Protein AF-A0A7R7ANL4-F1 (afdb_monomer_lite)

Radius of gyration: 22.45 Å; chains: 1; bounding box: 43×22×65 Å

Sequence (91 aa):
MTRRNAAQATLAQTARRVPGTFLHSFERLLAFVHEWRTRREIERSVGRLSNFHLRDVGLTKFDVEAACFDSFDRSASRALMSASQNRTGNW

Foldseek 3Di:
DPPVVVVVVVVVVVVVPPPVVVVVVVVVVVLLVVLLVVLVVCCVPVVPDDQVVQVVQQHGNVQNVCLSPDDSVDRSVVSSVVNSVVRPVPD

Structure (mmCIF, N/CA/C/O backbone):
data_AF-A0A7R7ANL4-F1
#
_entry.id   AF-A0A7R7ANL4-F1
#
loop_
_atom_site.group_PDB
_atom_site.id
_atom_site.type_symbol
_atom_site.label_atom_id
_atom_site.label_alt_id
_atom_site.label_comp_id
_atom_site.label_asym_id
_atom_site.label_entity_id
_atom_site.label_seq_id
_atom_site.pdbx_PDB_ins_code
_atom_site.Cartn_x
_atom_site.Cartn_y
_atom_site.Cartn_z
_atom_site.occupancy
_atom_site.B_iso_or_equiv
_atom_site.auth_seq_id
_atom_site.auth_comp_id
_atom_site.auth_asym_id
_atom_site.auth_atom_id
_atom_site.pdbx_PDB_model_num
ATOM 1 N N . MET A 1 1 ? 23.352 9.513 -53.638 1.00 51.78 1 MET A N 1
ATOM 2 C CA . MET A 1 1 ? 22.313 8.768 -52.882 1.00 51.78 1 MET A CA 1
ATOM 3 C C . MET A 1 1 ? 22.879 7.775 -51.841 1.00 51.78 1 MET A C 1
ATOM 5 O O . MET A 1 1 ? 22.142 6.929 -51.363 1.00 51.78 1 MET A O 1
ATOM 9 N N . THR A 1 2 ? 24.143 7.887 -51.402 1.00 60.00 2 THR A N 1
ATOM 10 C CA . THR A 1 2 ? 24.825 6.803 -50.644 1.00 60.00 2 THR A CA 1
ATOM 11 C C . THR A 1 2 ? 25.083 7.112 -49.160 1.00 60.00 2 THR A C 1
ATOM 13 O O . THR A 1 2 ? 25.270 6.205 -48.357 1.00 60.00 2 THR A O 1
ATOM 16 N N . ARG A 1 3 ? 25.052 8.392 -48.759 1.00 56.66 3 ARG A N 1
ATOM 17 C CA . ARG A 1 3 ? 25.423 8.837 -47.398 1.00 56.66 3 ARG A CA 1
ATOM 18 C C . ARG A 1 3 ? 24.349 8.556 -46.335 1.00 56.66 3 ARG A C 1
ATOM 20 O O . ARG A 1 3 ? 24.682 8.266 -45.192 1.00 56.66 3 ARG A O 1
ATOM 27 N N . ARG A 1 4 ? 23.066 8.615 -46.721 1.00 58.91 4 ARG A N 1
ATOM 28 C CA . ARG A 1 4 ? 21.918 8.346 -45.830 1.00 58.91 4 ARG A CA 1
ATOM 29 C C . ARG A 1 4 ? 21.866 6.882 -45.381 1.00 58.91 4 ARG A C 1
ATOM 31 O O . ARG A 1 4 ? 21.671 6.623 -44.200 1.00 58.91 4 ARG A O 1
ATOM 38 N N . ASN A 1 5 ? 22.148 5.955 -46.298 1.00 61.09 5 ASN A N 1
ATOM 39 C CA . ASN A 1 5 ? 22.150 4.519 -46.015 1.00 61.09 5 ASN A CA 1
ATOM 40 C C . ASN A 1 5 ? 23.267 4.120 -45.044 1.00 61.09 5 ASN A C 1
ATOM 42 O O . ASN A 1 5 ? 23.033 3.325 -44.140 1.00 61.09 5 ASN A O 1
ATOM 46 N N . ALA A 1 6 ? 24.457 4.717 -45.178 1.00 61.97 6 ALA A N 1
ATOM 47 C CA . ALA A 1 6 ? 25.559 4.477 -44.249 1.00 61.97 6 ALA A CA 1
ATOM 48 C C . ALA A 1 6 ? 25.213 4.952 -42.829 1.00 61.97 6 ALA A C 1
ATOM 50 O O . ALA A 1 6 ? 25.394 4.205 -41.878 1.00 61.97 6 ALA A O 1
ATOM 51 N N . ALA A 1 7 ? 24.636 6.150 -42.684 1.00 61.84 7 ALA A N 1
ATOM 52 C CA . ALA A 1 7 ? 24.225 6.668 -41.378 1.00 61.84 7 ALA A CA 1
ATOM 53 C C . ALA A 1 7 ? 23.121 5.815 -40.721 1.00 61.84 7 ALA A C 1
ATOM 55 O O . ALA A 1 7 ? 23.184 5.549 -39.522 1.00 61.84 7 ALA A O 1
ATOM 56 N N . GLN A 1 8 ? 22.139 5.343 -41.498 1.00 61.31 8 GLN A N 1
ATOM 57 C CA . GLN A 1 8 ? 21.088 4.447 -40.999 1.00 61.31 8 GLN A CA 1
ATOM 58 C C . GLN A 1 8 ? 21.633 3.070 -40.604 1.00 61.31 8 GLN A C 1
ATOM 60 O O . GLN A 1 8 ? 21.227 2.533 -39.574 1.00 61.31 8 GLN A O 1
ATOM 65 N N . ALA A 1 9 ? 22.583 2.520 -41.367 1.00 62.47 9 ALA A N 1
ATOM 66 C CA . ALA A 1 9 ? 23.244 1.263 -41.029 1.00 62.47 9 ALA A CA 1
ATOM 67 C C . ALA A 1 9 ? 24.039 1.382 -39.722 1.00 62.47 9 ALA A C 1
ATOM 69 O O . ALA A 1 9 ? 23.915 0.518 -38.857 1.00 62.47 9 ALA A O 1
ATOM 70 N N . THR A 1 10 ? 24.774 2.482 -39.530 1.00 62.47 10 THR A N 1
ATOM 71 C CA . THR A 1 10 ? 25.524 2.738 -38.294 1.00 62.47 10 THR A CA 1
ATOM 72 C C . THR A 1 10 ? 24.598 2.886 -37.087 1.00 62.47 10 THR A C 1
ATOM 74 O O . THR A 1 10 ? 24.888 2.314 -36.040 1.00 62.47 10 THR A O 1
ATOM 77 N N . LEU A 1 11 ? 23.463 3.583 -37.233 1.00 61.25 11 LEU A N 1
ATOM 78 C CA . LEU A 1 11 ? 22.455 3.730 -36.173 1.00 61.25 11 LEU A CA 1
ATOM 79 C C . LEU A 1 11 ? 21.792 2.398 -35.797 1.00 61.25 11 LEU A C 1
ATOM 81 O O . LEU A 1 11 ? 21.610 2.104 -34.617 1.00 61.25 11 LEU A O 1
ATOM 85 N N . ALA A 1 12 ? 21.463 1.563 -36.784 1.00 61.81 12 ALA A N 1
ATOM 86 C CA . ALA A 1 12 ? 20.924 0.230 -36.529 1.00 61.81 12 ALA A CA 1
ATOM 87 C C . ALA A 1 12 ? 21.951 -0.675 -35.820 1.00 61.81 12 ALA A C 1
ATOM 89 O O . ALA A 1 12 ? 21.590 -1.495 -34.977 1.00 61.81 12 ALA A O 1
ATOM 90 N N . GLN A 1 13 ? 23.243 -0.508 -36.120 1.00 61.88 13 GLN A N 1
ATOM 91 C CA . GLN A 1 13 ? 24.330 -1.263 -35.494 1.00 61.88 13 GLN A CA 1
ATOM 92 C C . GLN A 1 13 ? 24.637 -0.800 -34.064 1.00 61.88 13 GLN A C 1
ATOM 94 O O . GLN A 1 13 ? 24.930 -1.639 -33.212 1.00 61.88 13 GLN A O 1
ATOM 99 N N . THR A 1 14 ? 24.547 0.502 -33.772 1.00 60.59 14 THR A N 1
ATOM 100 C CA . THR A 1 14 ? 24.689 1.026 -32.404 1.00 60.59 14 THR A CA 1
ATOM 101 C C . THR A 1 14 ? 23.487 0.682 -31.536 1.00 60.59 14 THR A C 1
ATOM 103 O O . THR A 1 14 ? 23.687 0.261 -30.399 1.00 60.59 14 THR A O 1
ATOM 106 N N . ALA A 1 15 ? 22.263 0.738 -32.071 1.00 60.16 15 ALA A N 1
ATOM 107 C CA . ALA A 1 15 ? 21.064 0.285 -31.359 1.00 60.16 15 ALA A CA 1
ATOM 108 C C . ALA A 1 15 ? 21.156 -1.198 -30.950 1.00 60.16 15 ALA A C 1
ATOM 110 O O . ALA A 1 15 ? 20.718 -1.575 -29.868 1.00 60.16 15 ALA A O 1
ATOM 111 N N . ARG A 1 16 ? 21.806 -2.033 -31.771 1.00 60.62 16 ARG A N 1
ATOM 112 C CA . ARG A 1 16 ? 22.030 -3.461 -31.488 1.00 60.62 16 ARG A CA 1
ATOM 113 C C . ARG A 1 16 ? 23.142 -3.734 -30.465 1.00 60.62 16 ARG A C 1
ATOM 115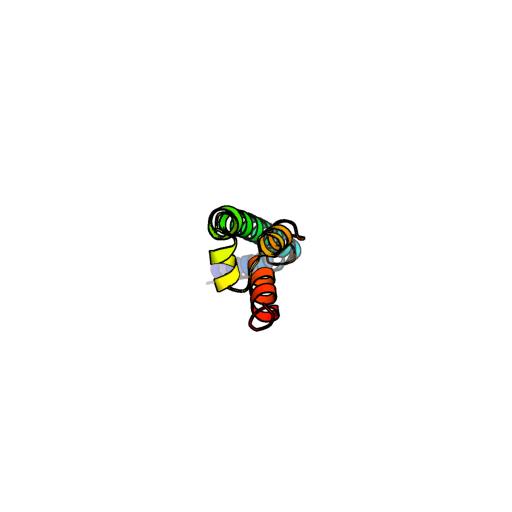 O O . ARG A 1 16 ? 23.247 -4.855 -29.980 1.00 60.62 16 ARG A O 1
ATOM 122 N N . ARG A 1 17 ? 23.988 -2.740 -30.165 1.00 59.91 17 ARG A N 1
ATOM 123 C CA . ARG A 1 17 ? 25.118 -2.844 -29.223 1.00 59.91 17 ARG A CA 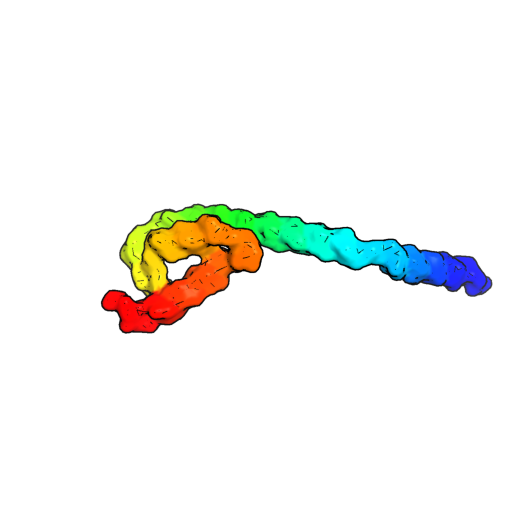1
ATOM 124 C C . ARG A 1 17 ? 24.816 -2.299 -27.833 1.00 59.91 17 ARG A C 1
ATOM 126 O O . ARG A 1 17 ? 25.656 -2.475 -26.956 1.00 59.91 17 ARG A O 1
ATOM 133 N N . VAL A 1 18 ? 23.667 -1.657 -27.615 1.00 60.41 18 VAL A N 1
ATOM 134 C CA . VAL A 1 18 ? 23.245 -1.296 -26.258 1.00 60.41 18 VAL A CA 1
ATOM 135 C C . VAL A 1 18 ? 22.927 -2.602 -25.531 1.00 60.41 18 VAL A C 1
ATOM 137 O O . VAL A 1 18 ? 22.001 -3.305 -25.942 1.00 60.41 18 VAL A O 1
ATOM 140 N N . PRO A 1 19 ? 23.689 -2.986 -24.494 1.00 60.78 19 PRO A N 1
ATOM 141 C CA . PRO A 1 19 ? 23.418 -4.227 -23.795 1.00 60.78 19 PRO A CA 1
ATOM 142 C C . PRO A 1 19 ? 22.046 -4.099 -23.134 1.00 60.78 19 PRO A C 1
ATOM 144 O O . PRO A 1 19 ? 21.834 -3.199 -22.320 1.00 60.78 19 PRO A O 1
ATOM 147 N N . GLY A 1 20 ? 21.113 -4.994 -23.4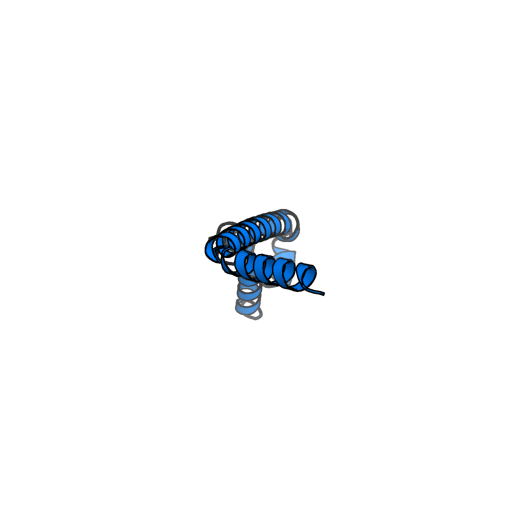72 1.00 61.22 20 GLY A N 1
ATOM 148 C CA . GLY A 1 20 ? 19.764 -4.998 -22.889 1.00 61.22 20 GLY A CA 1
ATOM 149 C C . GLY A 1 20 ? 19.770 -5.068 -21.357 1.00 61.22 20 GLY A C 1
ATOM 150 O O . GLY A 1 20 ? 18.815 -4.651 -20.714 1.00 61.22 20 GLY A O 1
ATOM 151 N N . THR A 1 21 ? 20.882 -5.504 -20.760 1.00 63.62 21 THR A N 1
ATOM 152 C CA . THR A 1 21 ? 21.107 -5.514 -19.313 1.00 63.62 21 THR A CA 1
ATOM 153 C C . THR A 1 21 ? 21.085 -4.120 -18.681 1.00 63.62 21 THR A C 1
ATOM 155 O O . THR A 1 21 ? 20.574 -3.976 -17.571 1.00 63.62 21 THR A O 1
ATOM 158 N N . PHE A 1 22 ? 21.581 -3.082 -19.365 1.00 63.53 22 PHE A N 1
ATOM 159 C CA . PHE A 1 22 ? 21.526 -1.711 -18.845 1.00 63.53 22 PHE A CA 1
ATOM 160 C C . PHE A 1 22 ? 20.086 -1.213 -18.778 1.00 63.53 22 PHE A C 1
ATOM 162 O O . PHE A 1 22 ? 19.656 -0.755 -17.722 1.00 63.53 22 PHE A O 1
ATOM 169 N N . LEU A 1 23 ? 19.325 -1.369 -19.866 1.00 74.88 23 LEU A N 1
ATOM 170 C CA . LEU A 1 23 ? 17.905 -1.006 -19.899 1.00 74.88 23 LEU A CA 1
ATOM 171 C C . LEU A 1 23 ? 17.121 -1.759 -18.818 1.00 74.88 23 LEU A C 1
ATOM 173 O O . LEU A 1 23 ? 16.403 -1.133 -18.047 1.00 74.88 23 LEU A O 1
ATOM 177 N N . HIS A 1 24 ? 17.376 -3.058 -18.659 1.00 78.69 24 HIS A N 1
ATOM 178 C CA . HIS A 1 24 ? 16.736 -3.877 -17.631 1.00 78.69 24 HIS A CA 1
ATOM 179 C C . HIS A 1 24 ? 17.041 -3.409 -16.195 1.00 78.69 24 HIS A C 1
ATOM 181 O O . HIS A 1 24 ? 16.179 -3.425 -15.317 1.00 78.69 24 HIS A O 1
ATOM 187 N N . SER A 1 25 ? 18.268 -2.947 -15.944 1.00 82.00 25 SER A N 1
ATOM 188 C CA . SER A 1 25 ? 18.681 -2.438 -14.629 1.00 82.00 25 SER A CA 1
ATOM 189 C C . SER A 1 25 ? 18.008 -1.101 -14.305 1.00 82.00 25 SER A C 1
ATOM 191 O O . SER A 1 25 ? 17.559 -0.884 -13.179 1.00 82.00 25 SER A O 1
ATOM 193 N N . PHE A 1 26 ? 17.892 -0.218 -15.302 1.00 85.94 26 PHE A N 1
ATOM 194 C CA . PHE A 1 26 ? 17.167 1.045 -15.170 1.00 85.94 26 PHE A CA 1
ATOM 195 C C . PHE A 1 26 ? 15.666 0.828 -14.971 1.00 85.94 26 PHE A C 1
ATOM 197 O O . PHE A 1 26 ? 15.078 1.457 -14.095 1.00 85.94 26 PHE A O 1
ATOM 204 N N . GLU A 1 27 ? 15.053 -0.093 -15.714 1.00 87.81 27 GLU A N 1
ATOM 205 C CA . GLU A 1 27 ? 13.652 -0.484 -15.526 1.00 87.81 27 GLU A CA 1
ATOM 206 C C . GLU A 1 27 ? 13.399 -0.994 -14.103 1.00 87.81 27 GLU A C 1
ATOM 208 O O . GLU A 1 27 ? 12.434 -0.580 -13.460 1.00 87.81 27 GLU A O 1
ATOM 213 N N . ARG A 1 28 ? 14.304 -1.825 -13.568 1.00 88.44 28 ARG A N 1
ATOM 21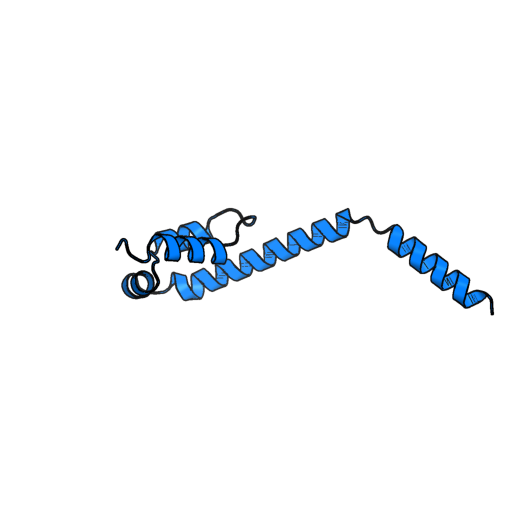4 C CA . ARG A 1 28 ? 14.209 -2.325 -12.191 1.00 88.44 28 ARG A CA 1
ATOM 215 C C . ARG A 1 28 ? 14.311 -1.206 -11.154 1.00 88.44 28 ARG A C 1
ATOM 217 O O . ARG A 1 28 ? 13.551 -1.199 -10.188 1.00 88.44 28 ARG A O 1
ATOM 224 N N . LEU A 1 29 ? 15.215 -0.246 -11.354 1.00 91.38 29 LEU A N 1
ATOM 225 C CA . LEU A 1 29 ? 15.336 0.917 -10.472 1.00 91.38 29 LEU A CA 1
ATOM 226 C C . LEU A 1 29 ? 14.079 1.794 -10.521 1.00 91.38 29 LEU A C 1
ATOM 228 O O . LEU A 1 29 ? 13.596 2.235 -9.480 1.00 91.38 29 LEU A O 1
ATOM 232 N N . LEU A 1 30 ? 13.528 2.029 -11.713 1.00 92.38 30 LEU A N 1
ATOM 233 C CA . LEU A 1 30 ? 12.286 2.783 -11.867 1.00 92.38 30 LEU A CA 1
ATOM 234 C C . LEU A 1 30 ? 11.130 2.076 -11.160 1.00 92.38 30 LEU A C 1
ATOM 236 O O . LEU A 1 30 ? 10.409 2.721 -10.402 1.00 92.38 30 LEU A O 1
ATOM 240 N N . ALA A 1 31 ? 10.990 0.759 -11.334 1.00 91.50 31 ALA A N 1
ATOM 241 C CA . ALA A 1 31 ? 9.981 -0.032 -10.634 1.00 91.50 31 ALA A CA 1
ATOM 242 C C . ALA A 1 31 ? 10.110 0.101 -9.106 1.00 91.50 31 ALA A C 1
ATOM 244 O O . ALA A 1 31 ? 9.115 0.345 -8.426 1.00 91.50 31 ALA A O 1
ATOM 245 N N . PHE A 1 32 ? 11.336 0.046 -8.578 1.00 93.94 32 PHE A N 1
ATOM 246 C CA . PHE A 1 32 ? 11.608 0.261 -7.156 1.00 93.94 32 PHE A CA 1
ATOM 247 C C . PHE A 1 32 ? 11.169 1.654 -6.679 1.00 93.94 32 PHE A C 1
ATOM 249 O O . PHE A 1 32 ? 10.468 1.778 -5.675 1.00 93.94 32 PHE A O 1
ATOM 256 N N . VAL A 1 33 ? 11.539 2.713 -7.407 1.00 94.75 33 VAL A N 1
ATOM 257 C CA . VAL A 1 33 ? 11.163 4.094 -7.055 1.00 94.75 33 VAL A CA 1
ATOM 258 C C . VAL A 1 33 ? 9.645 4.285 -7.116 1.00 94.75 33 VAL A C 1
ATOM 260 O O . VAL A 1 33 ? 9.071 4.942 -6.243 1.00 94.75 33 VAL A O 1
ATOM 263 N N . HIS A 1 34 ? 8.981 3.698 -8.115 1.00 94.88 34 HIS A N 1
ATOM 264 C CA . HIS A 1 34 ? 7.526 3.730 -8.236 1.00 94.88 34 HIS A CA 1
ATOM 265 C C . HIS A 1 34 ? 6.837 3.023 -7.070 1.00 94.88 34 HIS A C 1
ATOM 267 O O . HIS A 1 34 ? 5.902 3.580 -6.492 1.00 94.88 34 HIS A O 1
ATOM 273 N N . GLU A 1 35 ? 7.310 1.842 -6.681 1.00 97.19 35 GLU A N 1
ATOM 274 C CA . GLU A 1 35 ? 6.753 1.104 -5.548 1.00 97.19 35 GLU A CA 1
ATOM 275 C C . GLU A 1 35 ? 6.987 1.853 -4.227 1.00 97.19 35 GLU A C 1
ATOM 277 O O . GLU A 1 35 ? 6.061 2.022 -3.435 1.00 97.19 35 GLU A O 1
ATOM 282 N N . TRP A 1 36 ? 8.180 2.417 -4.019 1.00 95.75 36 TRP A N 1
ATOM 283 C CA . TRP A 1 36 ? 8.466 3.260 -2.855 1.00 95.75 36 TRP A CA 1
ATOM 284 C C . TRP A 1 36 ? 7.546 4.474 -2.755 1.00 95.75 36 TRP A C 1
ATOM 286 O O . TRP A 1 36 ? 6.998 4.763 -1.685 1.00 95.75 36 TRP A O 1
ATOM 296 N N . ARG A 1 37 ? 7.324 5.167 -3.874 1.00 95.81 37 ARG A N 1
ATOM 297 C CA . ARG A 1 37 ? 6.379 6.283 -3.923 1.00 95.81 37 ARG A CA 1
ATOM 298 C C . ARG A 1 37 ? 4.955 5.821 -3.612 1.00 95.81 37 ARG A C 1
ATOM 300 O O . ARG A 1 37 ? 4.271 6.486 -2.838 1.00 95.81 37 ARG A O 1
ATOM 307 N N . THR A 1 38 ? 4.539 4.690 -4.175 1.00 95.94 38 THR A N 1
ATOM 308 C CA . THR A 1 38 ? 3.205 4.111 -3.966 1.00 95.94 38 THR A CA 1
ATOM 309 C C . THR A 1 38 ? 2.976 3.781 -2.492 1.00 95.94 38 THR A C 1
ATOM 311 O O . THR A 1 38 ? 1.959 4.169 -1.927 1.00 95.94 38 THR A O 1
ATOM 314 N N . ARG A 1 39 ? 3.951 3.165 -1.817 1.00 96.62 39 ARG A N 1
ATOM 315 C CA . ARG A 1 39 ? 3.876 2.866 -0.376 1.00 96.62 39 ARG A CA 1
ATOM 316 C C . ARG A 1 39 ? 3.759 4.121 0.477 1.00 96.62 39 ARG A C 1
ATOM 318 O O . ARG A 1 39 ? 2.882 4.202 1.330 1.00 96.62 39 ARG A O 1
ATOM 325 N N . ARG A 1 40 ? 4.561 5.151 0.184 1.00 95.88 40 ARG A N 1
ATOM 326 C CA . ARG A 1 40 ? 4.453 6.471 0.836 1.00 95.88 40 ARG A CA 1
ATOM 327 C C . ARG A 1 40 ? 3.071 7.100 0.659 1.00 95.88 40 ARG A C 1
ATOM 329 O O . ARG A 1 40 ? 2.606 7.814 1.546 1.00 95.88 40 ARG A O 1
ATOM 336 N N . GLU A 1 41 ? 2.438 6.905 -0.491 1.00 96.31 41 GLU A N 1
ATOM 337 C CA . GLU A 1 41 ? 1.087 7.399 -0.761 1.00 96.31 41 GLU A CA 1
ATOM 338 C C . GLU A 1 41 ? 0.022 6.594 -0.009 1.00 96.31 41 GLU A C 1
ATOM 340 O O . GLU A 1 41 ? -0.856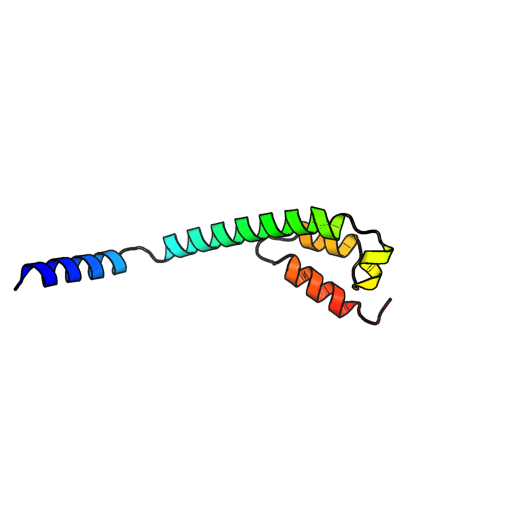 7.192 0.616 1.00 96.31 41 GLU A O 1
ATOM 345 N N . ILE A 1 42 ? 0.145 5.265 0.024 1.00 94.69 42 ILE A N 1
ATOM 346 C CA . ILE A 1 42 ? -0.710 4.361 0.809 1.00 94.69 42 ILE A CA 1
ATOM 347 C C . ILE A 1 42 ? -0.629 4.696 2.303 1.00 94.69 42 ILE A C 1
ATOM 349 O O . ILE A 1 42 ? -1.662 4.884 2.938 1.00 94.69 42 ILE A O 1
ATOM 353 N N . GLU A 1 43 ? 0.565 4.849 2.876 1.00 93.81 43 GLU A N 1
ATOM 354 C CA . GLU A 1 43 ? 0.735 5.222 4.290 1.00 93.81 43 GLU A CA 1
ATOM 355 C C . GLU A 1 43 ? 0.076 6.567 4.618 1.00 93.81 43 GLU A C 1
ATOM 357 O O . GLU A 1 43 ? -0.566 6.728 5.657 1.00 93.81 43 GLU A O 1
ATOM 362 N N . ARG A 1 44 ? 0.211 7.550 3.720 1.00 93.62 44 ARG A N 1
ATOM 363 C CA . ARG A 1 44 ? -0.375 8.884 3.906 1.00 93.62 44 ARG A CA 1
ATOM 364 C C . ARG A 1 44 ? -1.890 8.900 3.757 1.00 93.62 44 ARG A C 1
ATOM 366 O O . ARG A 1 44 ? -2.526 9.731 4.400 1.00 93.62 44 ARG A O 1
ATOM 373 N N . SER A 1 45 ? -2.446 8.043 2.908 1.00 93.69 45 SER A N 1
ATOM 374 C CA . SER A 1 45 ? -3.882 7.977 2.630 1.00 93.69 45 SER A CA 1
ATOM 375 C C . SER A 1 45 ? -4.549 6.905 3.495 1.00 93.69 45 SER A C 1
ATOM 377 O O . SER A 1 45 ? -5.136 7.212 4.531 1.00 93.69 45 SER A O 1
ATOM 379 N N . VAL A 1 46 ? -4.388 5.638 3.121 1.00 91.69 46 VAL A N 1
ATOM 380 C CA . VAL A 1 46 ? -4.962 4.454 3.772 1.00 91.69 46 VAL A CA 1
ATOM 381 C C . VAL A 1 46 ? -4.420 4.271 5.193 1.00 91.69 46 VAL A C 1
ATOM 383 O O . VAL A 1 46 ? -5.177 4.016 6.130 1.00 91.69 46 VAL A O 1
ATOM 386 N N . GLY A 1 47 ? -3.119 4.488 5.396 1.00 89.75 47 GLY A N 1
ATOM 387 C CA . GLY A 1 47 ? -2.468 4.374 6.704 1.00 89.75 47 GLY A CA 1
ATOM 388 C C . GLY A 1 47 ? -2.986 5.363 7.752 1.00 89.75 47 GLY A C 1
ATOM 389 O O . GLY A 1 47 ? -2.820 5.121 8.947 1.00 89.75 47 GLY A O 1
ATOM 390 N N . ARG A 1 48 ? -3.698 6.426 7.355 1.00 92.88 48 ARG A N 1
ATOM 391 C CA . ARG A 1 48 ? -4.336 7.386 8.275 1.00 92.88 48 ARG A CA 1
ATOM 392 C C . ARG A 1 48 ? -5.807 7.107 8.570 1.00 92.88 48 ARG A C 1
ATOM 394 O O . ARG A 1 48 ? -6.362 7.728 9.471 1.00 92.88 48 ARG A O 1
ATOM 401 N N . LEU A 1 49 ? -6.437 6.173 7.860 1.00 94.38 49 LEU A N 1
ATOM 402 C CA . LEU A 1 49 ? -7.845 5.835 8.079 1.00 94.38 49 LEU A CA 1
ATOM 403 C C . LEU A 1 49 ? -8.070 5.218 9.466 1.00 94.38 49 LEU A C 1
ATOM 405 O O . LEU A 1 49 ? -7.182 4.574 10.021 1.00 94.38 49 LEU A O 1
ATOM 409 N N . SER A 1 50 ? -9.255 5.405 10.045 1.00 93.88 50 SER A N 1
ATOM 410 C CA . SER A 1 50 ? -9.624 4.723 11.290 1.00 93.88 50 SER A CA 1
ATOM 411 C C . SER A 1 50 ? -9.769 3.213 11.051 1.00 93.88 50 SER A C 1
ATOM 413 O O . SER A 1 50 ? -9.988 2.773 9.922 1.00 93.88 50 SER A O 1
ATOM 415 N N . ASN A 1 51 ? -9.690 2.403 12.113 1.00 93.69 51 ASN A N 1
ATOM 416 C CA . ASN A 1 51 ? -9.939 0.958 12.003 1.00 93.69 51 ASN A CA 1
ATOM 417 C C . ASN A 1 51 ? -11.327 0.646 11.421 1.00 93.69 51 ASN A C 1
ATOM 419 O O . ASN A 1 51 ? -11.472 -0.335 10.705 1.00 93.69 51 ASN A O 1
ATOM 423 N N . PHE A 1 52 ? -12.322 1.494 11.696 1.00 92.75 52 PHE A N 1
ATOM 424 C CA . PHE A 1 52 ? -13.669 1.348 11.150 1.00 92.75 52 PHE A CA 1
ATOM 425 C C . PHE A 1 52 ? -13.685 1.524 9.624 1.00 92.75 52 PHE A C 1
ATOM 427 O O . PHE A 1 52 ? -14.112 0.622 8.916 1.00 92.75 52 PHE A O 1
ATOM 434 N N . HIS A 1 53 ? -13.106 2.614 9.104 1.00 94.12 53 HIS A N 1
ATOM 435 C CA . HIS A 1 53 ? -13.039 2.842 7.654 1.00 94.12 53 HIS A CA 1
ATOM 436 C C . HIS A 1 53 ? -12.203 1.786 6.921 1.00 94.12 53 HIS A C 1
ATOM 438 O O . HIS A 1 53 ? -12.489 1.458 5.775 1.00 94.12 53 HIS A O 1
ATOM 444 N N . LEU A 1 54 ? -11.156 1.255 7.561 1.00 93.69 54 LEU A N 1
ATOM 445 C CA . LEU A 1 54 ? -10.388 0.144 6.996 1.00 93.69 54 LEU A CA 1
ATOM 446 C C . LEU A 1 54 ? -11.231 -1.135 6.936 1.00 93.69 54 LEU A C 1
ATOM 448 O O . LEU A 1 54 ? -11.203 -1.840 5.927 1.00 93.69 54 LEU A O 1
ATOM 452 N N . ARG A 1 55 ? -12.022 -1.399 7.981 1.00 92.38 55 ARG A N 1
ATOM 453 C CA . ARG A 1 55 ? -12.909 -2.560 8.045 1.00 92.38 55 ARG A CA 1
ATOM 454 C C . ARG A 1 55 ? -13.958 -2.542 6.935 1.00 92.38 55 ARG A C 1
ATOM 456 O O . ARG A 1 55 ? -14.168 -3.577 6.306 1.00 92.38 55 ARG A O 1
ATOM 463 N N . ASP A 1 56 ? -14.521 -1.374 6.631 1.00 92.00 56 ASP A N 1
ATOM 464 C CA . ASP A 1 56 ? -15.498 -1.203 5.545 1.00 92.00 56 ASP A CA 1
ATOM 465 C C . ASP A 1 56 ? -14.958 -1.653 4.178 1.00 92.00 56 ASP A C 1
ATOM 467 O O . ASP A 1 56 ? -15.714 -2.124 3.332 1.00 92.00 56 ASP A O 1
ATOM 471 N N . VAL A 1 57 ? -13.642 -1.562 3.968 1.00 90.38 57 VAL A N 1
ATOM 472 C CA . VAL A 1 57 ? -12.976 -1.978 2.724 1.00 90.38 57 VAL A CA 1
ATOM 473 C C . VAL A 1 57 ? -12.246 -3.320 2.838 1.00 90.38 57 VAL A C 1
ATOM 475 O O . VAL A 1 57 ? -11.428 -3.649 1.980 1.00 90.38 57 VAL A O 1
ATOM 478 N N . GLY A 1 58 ? -12.512 -4.116 3.877 1.00 93.25 58 GLY A N 1
ATOM 479 C CA . GLY A 1 58 ? -11.902 -5.444 4.010 1.00 93.25 58 GLY A CA 1
ATOM 480 C C . GLY A 1 58 ? -10.478 -5.445 4.587 1.00 93.25 58 GLY A C 1
ATOM 481 O O . GLY A 1 58 ? -9.809 -6.470 4.520 1.00 93.25 58 GLY A O 1
ATOM 482 N N . LEU A 1 59 ? -10.000 -4.337 5.160 1.00 94.31 59 LEU A N 1
ATOM 483 C CA . LEU A 1 59 ? -8.615 -4.178 5.617 1.00 94.31 59 LEU A CA 1
ATOM 484 C C . LEU A 1 59 ? -8.498 -3.923 7.124 1.00 94.31 59 LEU A C 1
ATOM 486 O O . LEU A 1 59 ? -9.396 -3.391 7.770 1.00 94.31 59 LEU A O 1
ATOM 490 N N . THR A 1 60 ? -7.336 -4.242 7.690 1.00 94.44 60 THR A N 1
ATOM 491 C CA . THR A 1 60 ? -6.908 -3.770 9.015 1.00 94.44 60 THR A CA 1
ATOM 492 C C . THR A 1 60 ? -5.627 -2.954 8.918 1.00 94.44 60 THR A C 1
ATOM 494 O O . THR A 1 60 ? -4.933 -2.960 7.902 1.00 94.44 60 THR A O 1
ATOM 497 N N . LYS A 1 61 ? -5.278 -2.263 10.011 1.00 94.94 61 LYS A N 1
ATOM 498 C CA . LYS A 1 61 ? -3.980 -1.587 10.141 1.00 94.94 61 LYS A CA 1
ATOM 499 C C . LYS A 1 61 ? -2.807 -2.522 9.879 1.00 94.94 61 LYS A C 1
ATOM 501 O O . LYS A 1 61 ? -1.878 -2.129 9.184 1.00 94.94 61 LYS A O 1
ATOM 506 N N . PHE A 1 62 ? -2.905 -3.759 10.360 1.00 94.50 62 PHE A N 1
ATOM 507 C CA . PHE A 1 62 ? -1.875 -4.765 10.157 1.00 94.50 62 PHE A CA 1
ATOM 508 C C . PHE A 1 62 ? -1.651 -5.075 8.673 1.00 94.50 62 PHE A C 1
ATOM 510 O O . PHE A 1 62 ? -0.507 -5.162 8.249 1.00 94.50 62 PHE A O 1
ATOM 517 N N . ASP A 1 63 ? -2.707 -5.187 7.861 1.00 94.31 63 ASP A N 1
ATOM 518 C CA . ASP A 1 63 ? -2.536 -5.464 6.426 1.00 94.31 63 ASP A CA 1
ATOM 519 C C . ASP A 1 63 ? -1.842 -4.303 5.705 1.00 94.31 63 ASP A C 1
ATOM 521 O O . ASP A 1 63 ? -1.025 -4.523 4.812 1.00 94.31 63 ASP A O 1
ATOM 525 N N . VAL A 1 64 ? -2.154 -3.067 6.109 1.00 94.50 64 VAL A N 1
ATOM 526 C CA . VAL A 1 64 ? -1.532 -1.850 5.572 1.00 94.50 64 VAL A CA 1
ATOM 527 C C . VAL A 1 64 ? -0.060 -1.778 5.947 1.00 94.50 64 VAL A C 1
ATOM 529 O O . VAL A 1 64 ? 0.775 -1.543 5.077 1.00 94.50 64 VAL A O 1
ATOM 532 N N . GLU A 1 65 ? 0.272 -2.032 7.209 1.00 95.12 65 GLU A N 1
ATOM 533 C CA . GLU A 1 65 ? 1.660 -2.087 7.664 1.00 95.12 65 GLU A CA 1
ATOM 534 C C . GLU A 1 65 ? 2.423 -3.215 6.960 1.00 95.12 65 GLU A C 1
ATOM 536 O O . GLU A 1 65 ? 3.464 -2.966 6.356 1.00 95.12 65 GLU A O 1
ATOM 541 N N . ALA A 1 66 ? 1.877 -4.431 6.936 1.00 95.00 66 ALA A N 1
ATOM 542 C CA . ALA A 1 66 ? 2.503 -5.574 6.281 1.00 95.00 66 ALA A CA 1
ATOM 543 C C . ALA A 1 66 ? 2.768 -5.310 4.790 1.00 95.00 66 ALA A C 1
ATOM 545 O O . ALA A 1 66 ? 3.865 -5.583 4.307 1.00 95.00 66 ALA A O 1
ATOM 546 N N . ALA A 1 67 ? 1.808 -4.725 4.066 1.00 94.44 67 ALA A N 1
ATOM 547 C CA . ALA A 1 67 ? 1.981 -4.382 2.657 1.00 94.44 67 ALA A CA 1
ATOM 548 C C . ALA A 1 67 ? 3.055 -3.301 2.434 1.00 94.44 67 ALA A C 1
ATOM 550 O O . ALA A 1 67 ? 3.804 -3.378 1.461 1.00 94.44 67 ALA A O 1
ATOM 551 N N . CYS A 1 68 ? 3.157 -2.308 3.324 1.00 93.31 68 CYS A N 1
ATOM 552 C CA . CYS A 1 68 ? 4.143 -1.230 3.213 1.00 93.31 68 CYS A CA 1
ATOM 553 C C . CYS A 1 68 ? 5.561 -1.642 3.640 1.00 93.31 68 CYS A C 1
ATOM 555 O O . CYS A 1 68 ? 6.522 -1.062 3.128 1.00 93.31 68 CYS A O 1
ATOM 557 N N . PHE A 1 69 ? 5.711 -2.654 4.500 1.00 93.81 69 PHE A N 1
ATOM 558 C CA . PHE A 1 69 ? 7.009 -3.166 4.965 1.00 93.81 69 PHE A CA 1
ATOM 559 C C . PHE A 1 69 ? 7.543 -4.390 4.189 1.00 93.81 69 PHE A C 1
ATOM 561 O O . PHE A 1 69 ? 8.684 -4.785 4.418 1.00 93.81 69 PHE A O 1
ATOM 568 N N . ASP A 1 70 ? 6.776 -4.980 3.260 1.00 93.12 70 ASP A N 1
ATOM 569 C CA . ASP A 1 70 ? 7.204 -6.147 2.455 1.00 93.12 70 ASP A CA 1
ATOM 570 C C . ASP A 1 70 ? 8.364 -5.808 1.479 1.00 93.12 70 ASP A C 1
ATOM 572 O O . ASP A 1 70 ? 8.716 -4.645 1.287 1.00 93.12 70 ASP A O 1
ATOM 576 N N . SER A 1 71 ? 8.947 -6.790 0.788 1.00 89.19 71 SER A N 1
ATOM 577 C CA . SER A 1 71 ? 9.930 -6.541 -0.282 1.00 89.19 71 SER A CA 1
ATOM 578 C C . SER A 1 71 ? 9.341 -5.680 -1.409 1.00 89.19 71 SER A C 1
ATOM 580 O O . SER A 1 71 ? 8.182 -5.851 -1.787 1.00 89.19 71 SER A O 1
ATOM 582 N N . PHE A 1 72 ? 10.155 -4.801 -2.003 1.00 88.19 72 PHE A N 1
ATOM 583 C CA . PHE A 1 72 ? 9.784 -3.979 -3.166 1.00 88.19 72 PHE A CA 1
ATOM 584 C C . PHE A 1 72 ? 9.537 -4.787 -4.447 1.00 88.19 72 PHE A C 1
ATOM 586 O O . PHE A 1 72 ? 8.949 -4.263 -5.389 1.00 88.19 72 PHE A O 1
ATOM 593 N N . ASP A 1 73 ? 9.942 -6.061 -4.488 1.00 88.12 73 ASP A N 1
ATOM 594 C CA . ASP A 1 73 ? 9.581 -6.963 -5.590 1.00 88.12 73 ASP A CA 1
ATOM 595 C C . ASP A 1 73 ? 8.075 -7.311 -5.576 1.00 88.12 73 ASP A C 1
ATOM 597 O O . ASP A 1 73 ? 7.529 -7.788 -6.574 1.00 88.12 73 ASP A O 1
ATOM 601 N N . ARG A 1 74 ? 7.376 -7.053 -4.459 1.00 91.06 74 ARG A N 1
ATOM 602 C CA . ARG A 1 74 ? 5.928 -7.226 -4.324 1.00 91.06 74 ARG A CA 1
ATOM 603 C C . ARG A 1 74 ? 5.232 -5.872 -4.225 1.00 91.06 74 ARG A C 1
ATOM 605 O O . ARG A 1 74 ? 5.564 -5.038 -3.385 1.00 91.06 74 ARG A O 1
ATOM 612 N N . SER A 1 75 ? 4.203 -5.684 -5.049 1.00 95.00 75 SER A N 1
ATOM 613 C CA . SER A 1 75 ? 3.404 -4.459 -5.012 1.00 95.00 75 SER A CA 1
ATOM 614 C C . SER A 1 75 ? 2.489 -4.410 -3.789 1.00 95.00 75 SER A C 1
ATOM 616 O O . SER A 1 75 ? 1.633 -5.285 -3.617 1.00 95.00 75 SER A O 1
ATOM 618 N N . ALA A 1 76 ? 2.613 -3.350 -2.991 1.00 94.81 76 ALA A N 1
ATOM 619 C CA . ALA A 1 76 ? 1.788 -3.094 -1.816 1.00 94.81 76 ALA A CA 1
ATOM 620 C C . ALA A 1 76 ? 0.305 -2.947 -2.181 1.00 94.81 76 ALA A C 1
ATOM 622 O O . ALA A 1 76 ? -0.554 -3.517 -1.515 1.00 94.81 76 ALA A O 1
ATOM 623 N N . SER A 1 77 ? -0.007 -2.264 -3.288 1.00 95.44 77 SER A N 1
ATOM 624 C CA . SER A 1 77 ? -1.386 -2.133 -3.784 1.00 95.44 77 SER A CA 1
ATOM 625 C C . SER A 1 77 ? -2.010 -3.502 -4.071 1.00 95.44 77 SER A C 1
ATOM 627 O O . SER A 1 77 ? -3.115 -3.814 -3.623 1.00 95.44 77 SER A O 1
ATOM 629 N N . ARG A 1 78 ? -1.258 -4.379 -4.746 1.00 95.38 78 ARG A N 1
ATOM 630 C CA . ARG A 1 78 ? -1.717 -5.735 -5.065 1.00 95.38 78 ARG A CA 1
ATOM 631 C C . ARG A 1 78 ? -1.836 -6.614 -3.817 1.00 95.38 78 ARG A C 1
ATOM 633 O O . ARG A 1 78 ? -2.751 -7.431 -3.741 1.00 95.38 78 ARG A O 1
ATOM 640 N N . ALA A 1 79 ? -0.945 -6.442 -2.840 1.00 95.44 79 ALA A N 1
ATOM 641 C CA . ALA A 1 79 ? -1.034 -7.122 -1.551 1.00 95.44 79 ALA A CA 1
ATOM 642 C C . ALA A 1 79 ? -2.293 -6.700 -0.777 1.00 95.44 79 ALA A C 1
ATOM 644 O O . ALA A 1 79 ? -3.021 -7.565 -0.297 1.00 95.44 79 ALA A O 1
ATOM 645 N N . LEU A 1 80 ? -2.601 -5.401 -0.740 1.00 95.06 80 LEU A N 1
ATOM 646 C CA . LEU A 1 80 ? -3.816 -4.874 -0.118 1.00 95.06 80 LEU A CA 1
ATOM 647 C C . LEU A 1 80 ? -5.084 -5.363 -0.810 1.00 95.06 80 LEU A C 1
ATOM 649 O O . LEU A 1 80 ? -6.013 -5.798 -0.141 1.00 95.06 80 LEU A O 1
ATOM 653 N N . MET A 1 81 ? -5.112 -5.350 -2.141 1.00 95.31 81 MET A N 1
ATOM 654 C CA . MET A 1 81 ? -6.250 -5.860 -2.906 1.00 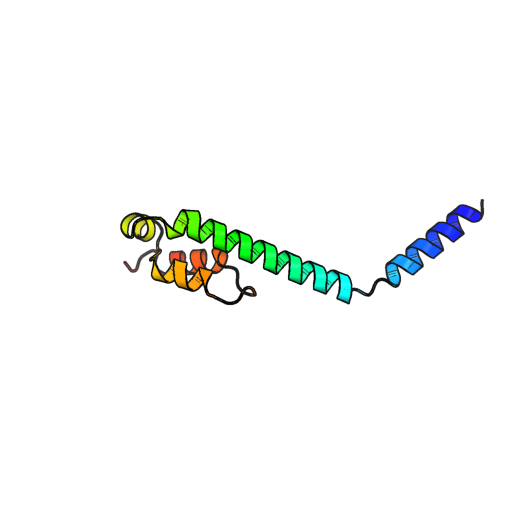95.31 81 MET A CA 1
ATOM 655 C C . MET A 1 81 ? -6.484 -7.356 -2.648 1.00 95.31 81 MET A C 1
ATOM 657 O O . MET A 1 81 ? -7.622 -7.795 -2.523 1.00 95.31 81 MET A O 1
ATOM 661 N N . SER A 1 82 ? -5.414 -8.144 -2.521 1.00 94.19 82 SER A N 1
ATOM 662 C CA . SER A 1 82 ? -5.529 -9.553 -2.137 1.00 94.19 82 SER A CA 1
ATOM 663 C C . SER A 1 82 ? -6.014 -9.716 -0.692 1.00 94.19 82 SER A C 1
ATOM 665 O O . SER A 1 82 ? -6.840 -10.587 -0.428 1.00 94.19 82 SER A O 1
ATOM 667 N N . ALA A 1 83 ? -5.525 -8.892 0.239 1.00 93.00 83 ALA A N 1
ATOM 668 C CA . ALA A 1 83 ? -5.936 -8.934 1.639 1.00 93.00 83 ALA A CA 1
ATOM 669 C C . ALA A 1 83 ? -7.421 -8.582 1.809 1.00 93.00 83 ALA A C 1
ATOM 671 O O . ALA A 1 83 ? -8.135 -9.303 2.507 1.00 93.00 83 ALA A O 1
ATOM 672 N N . SER A 1 84 ? -7.901 -7.538 1.121 1.00 92.50 84 SER A N 1
ATOM 673 C CA . SER A 1 84 ? -9.310 -7.143 1.166 1.00 92.50 84 SER A CA 1
ATOM 674 C C . SER A 1 84 ? -10.217 -8.230 0.605 1.00 92.50 84 SER A C 1
ATOM 676 O O . SER A 1 84 ? -11.193 -8.605 1.254 1.00 92.50 84 SER A O 1
ATOM 678 N N . GLN A 1 85 ? -9.859 -8.817 -0.540 1.00 92.44 85 GLN A N 1
ATOM 679 C CA . GLN A 1 85 ? -10.601 -9.931 -1.137 1.00 92.44 85 GLN A CA 1
ATOM 680 C C . GLN A 1 85 ? -10.700 -11.132 -0.193 1.00 92.44 85 GLN A C 1
ATOM 682 O O . GLN A 1 85 ? -11.784 -11.679 -0.019 1.00 92.44 85 GLN A O 1
ATOM 687 N N . ASN A 1 86 ? -9.603 -11.494 0.478 1.00 88.19 86 ASN A N 1
ATOM 688 C CA . ASN A 1 86 ? -9.582 -12.624 1.409 1.00 88.19 86 ASN A CA 1
ATOM 689 C C . ASN A 1 86 ? -10.454 -12.407 2.659 1.00 88.19 86 ASN A C 1
ATOM 691 O O . ASN A 1 86 ? -10.856 -13.383 3.290 1.00 88.19 86 ASN A O 1
ATOM 695 N N . ARG A 1 87 ? -10.746 -11.155 3.038 1.00 82.94 87 ARG A N 1
ATOM 696 C CA . ARG A 1 87 ? -11.595 -10.824 4.199 1.00 82.94 87 ARG A CA 1
ATOM 697 C C . ARG A 1 87 ? -13.006 -10.385 3.854 1.00 82.94 87 ARG A C 1
ATOM 699 O O . ARG A 1 87 ? -13.819 -10.242 4.767 1.00 82.94 87 ARG A O 1
ATOM 706 N N . THR A 1 88 ? -13.325 -10.193 2.577 1.00 69.25 88 THR A N 1
ATOM 707 C CA . THR A 1 88 ? -14.676 -9.813 2.154 1.00 69.25 88 THR A CA 1
ATOM 708 C C . THR A 1 88 ? -15.626 -10.987 2.428 1.00 69.25 88 THR A C 1
ATOM 710 O O . THR A 1 88 ? -15.775 -11.880 1.603 1.00 69.25 88 THR A O 1
ATOM 713 N N . GLY A 1 89 ? -16.217 -11.019 3.628 1.00 64.00 89 GLY A N 1
ATOM 714 C CA . GLY A 1 89 ? -17.133 -12.069 4.091 1.00 64.00 89 GLY A CA 1
ATOM 715 C C . GLY A 1 89 ? -16.731 -12.798 5.380 1.00 64.00 89 GLY A C 1
ATOM 716 O O . GLY A 1 89 ? -17.523 -13.602 5.857 1.00 64.00 89 GLY A O 1
ATOM 717 N N . ASN A 1 90 ? -15.556 -12.523 5.963 1.00 63.47 90 ASN A N 1
ATOM 718 C CA . ASN A 1 90 ? -15.043 -13.252 7.138 1.00 63.47 90 ASN A CA 1
ATOM 719 C C . ASN A 1 90 ? -14.684 -12.321 8.315 1.00 63.47 90 ASN A C 1
ATOM 721 O O . ASN A 1 90 ? -13.616 -12.442 8.917 1.00 63.47 90 ASN A O 1
ATOM 725 N N . TRP A 1 91 ? -15.554 -11.341 8.568 1.00 62.72 91 TRP A N 1
ATOM 726 C CA . TRP A 1 91 ? -15.358 -10.259 9.539 1.00 62.72 91 TRP A CA 1
ATOM 727 C C . TRP A 1 91 ? -15.898 -10.532 10.934 1.00 62.72 91 TRP A C 1
ATOM 729 O O . TRP A 1 91 ? -16.894 -11.270 11.067 1.00 62.72 91 TRP A O 1
#

pLDDT: mean 83.54, std 14.58, range [51.78, 97.19]

Secondary structure (DSSP, 8-state):
--HHHHHHHHHHHHHTTS-HHHHHHHHHHHHHHHHHHHHHHHHHHGGGS-HHHHHHTT--HHHHHHHHHS-TTS-HHHHHHHHHHHHTT--